Protein AF-A0A7C7RIM8-F1 (afdb_monomer)

Foldseek 3Di:
DFLLVVLVVQLVVCVVVVVVLLNVLSVVLNVQLVVVCVVVVHHDHNVVSLVSLLVLLVVLLVVLVVCVVVVNNVSSVSSVVSSVSSLVSHDPVSSVVSVVVSLVVVCVVVVPPDPVCVVVSVVSD

pLDDT: mean 81.57, std 18.75, range [36.62, 97.81]

Solvent-accessible surface area (backbone atoms only — not comparable to full-atom values): 6977 Å² total; per-residue (Å²): 134,56,62,69,55,52,54,56,50,47,38,55,50,25,58,76,70,63,37,62,67,60,31,52,49,44,52,51,50,56,48,52,53,49,51,51,24,61,74,69,73,42,87,74,52,59,71,56,47,47,53,52,48,53,52,54,40,51,57,30,51,56,46,19,52,54,24,48,78,63,76,34,51,75,58,17,54,50,29,54,59,47,36,58,57,53,44,75,74,43,57,68,72,58,39,50,53,48,50,52,48,51,53,50,49,54,42,66,76,63,67,66,87,49,85,79,49,56,69,53,57,69,69,77,105

Structure (mmCIF, N/CA/C/O backbone):
data_AF-A0A7C7RIM8-F1
#
_entry.id   AF-A0A7C7RIM8-F1
#
loop_
_atom_site.group_PDB
_atom_site.id
_atom_site.type_symbol
_atom_site.label_atom_id
_atom_site.label_alt_id
_atom_site.label_comp_id
_atom_site.label_asym_id
_atom_site.label_entity_id
_atom_site.label_seq_id
_atom_site.pdbx_PDB_ins_code
_atom_site.Cartn_x
_atom_site.Cartn_y
_atom_site.Cartn_z
_atom_site.occupancy
_atom_site.B_iso_or_equiv
_atom_site.auth_seq_id
_atom_site.auth_comp_id
_atom_site.auth_asym_id
_atom_site.auth_atom_id
_atom_site.pdbx_PDB_model_num
ATOM 1 N N . MET A 1 1 ? -19.764 -3.813 10.668 1.00 61.47 1 MET A N 1
ATOM 2 C CA . MET A 1 1 ? -18.297 -3.763 10.843 1.00 61.47 1 MET A CA 1
ATOM 3 C C . MET A 1 1 ? -17.800 -2.767 9.819 1.00 61.47 1 MET A C 1
ATOM 5 O O . MET A 1 1 ? -18.285 -2.852 8.699 1.00 61.47 1 MET A O 1
ATOM 9 N N . GLY A 1 2 ? -16.986 -1.792 10.223 1.00 89.94 2 GLY A N 1
ATOM 10 C CA . GLY A 1 2 ? -16.472 -0.766 9.304 1.00 89.94 2 GLY A CA 1
ATOM 11 C C . GLY A 1 2 ? -15.236 -1.250 8.547 1.00 89.94 2 GLY A C 1
ATOM 12 O O . GLY A 1 2 ? -14.636 -2.263 8.923 1.00 89.94 2 GLY A O 1
ATOM 13 N N . LEU A 1 3 ? -14.818 -0.507 7.526 1.00 93.62 3 LEU A N 1
ATOM 14 C CA . LEU A 1 3 ? -13.663 -0.854 6.690 1.00 93.62 3 LEU A CA 1
ATOM 15 C C . LEU A 1 3 ? -12.365 -0.966 7.513 1.00 93.62 3 LEU A C 1
ATOM 17 O O . LEU A 1 3 ? -11.536 -1.850 7.291 1.00 93.62 3 LEU A O 1
ATOM 21 N N . LEU A 1 4 ? -12.210 -0.123 8.539 1.00 94.00 4 LEU A N 1
ATOM 22 C CA . LEU A 1 4 ? -11.076 -0.197 9.468 1.00 94.00 4 LEU A CA 1
ATOM 23 C C . LEU A 1 4 ? -11.007 -1.532 10.228 1.00 94.00 4 LEU A C 1
ATOM 25 O O . LEU A 1 4 ? -9.917 -2.084 10.430 1.00 94.00 4 LEU A O 1
ATOM 29 N N . ASP A 1 5 ? -12.158 -2.044 10.667 1.00 94.88 5 ASP A N 1
ATOM 30 C CA . ASP A 1 5 ? -12.236 -3.309 11.399 1.00 94.88 5 ASP A CA 1
ATOM 31 C C . ASP A 1 5 ? -11.858 -4.478 10.489 1.00 94.88 5 ASP A C 1
ATOM 33 O O . ASP A 1 5 ? -11.140 -5.388 10.911 1.00 94.88 5 ASP A O 1
ATOM 37 N N . GLU A 1 6 ? -12.306 -4.432 9.233 1.00 95.50 6 GLU A N 1
ATOM 38 C CA . GLU A 1 6 ? -11.988 -5.425 8.210 1.00 95.50 6 GLU A CA 1
ATOM 39 C C . GLU A 1 6 ? -10.484 -5.479 7.925 1.00 95.50 6 GLU A C 1
ATOM 41 O O . GLU A 1 6 ? -9.873 -6.544 8.041 1.00 95.50 6 GLU A O 1
ATOM 46 N N . ILE A 1 7 ? -9.854 -4.330 7.664 1.00 96.25 7 ILE A N 1
ATOM 47 C CA . ILE A 1 7 ? -8.404 -4.233 7.436 1.00 96.25 7 ILE A CA 1
ATOM 48 C C . ILE A 1 7 ? -7.633 -4.748 8.661 1.00 96.25 7 ILE A C 1
ATOM 50 O O . ILE A 1 7 ? -6.673 -5.515 8.539 1.00 96.25 7 ILE A O 1
ATOM 54 N N . THR A 1 8 ? -8.070 -4.386 9.870 1.00 95.56 8 THR A N 1
ATOM 55 C CA . THR A 1 8 ? -7.429 -4.834 11.117 1.00 95.56 8 THR A CA 1
ATOM 56 C C . THR A 1 8 ? -7.569 -6.346 11.322 1.00 95.56 8 THR A C 1
ATOM 58 O O . THR A 1 8 ? -6.632 -7.009 11.787 1.00 95.56 8 THR A O 1
ATOM 61 N N . ALA A 1 9 ? -8.721 -6.922 10.975 1.00 97.06 9 ALA A N 1
ATOM 62 C CA . ALA A 1 9 ? -8.929 -8.365 10.992 1.00 97.06 9 ALA A CA 1
ATOM 63 C C . ALA A 1 9 ? -8.048 -9.066 9.945 1.00 97.06 9 ALA A C 1
ATOM 65 O O . ALA A 1 9 ? -7.412 -10.077 10.260 1.00 97.06 9 ALA A O 1
ATOM 66 N N . ALA A 1 10 ? -7.926 -8.492 8.748 1.00 96.75 10 ALA A N 1
ATOM 67 C CA . ALA A 1 10 ? -7.089 -9.012 7.677 1.00 96.75 10 ALA A CA 1
ATOM 68 C C . ALA A 1 10 ? -5.595 -9.017 8.036 1.00 96.75 10 ALA A C 1
ATOM 70 O O . ALA A 1 10 ? -4.899 -9.974 7.702 1.00 96.75 10 ALA A O 1
ATOM 71 N N . VAL A 1 11 ? -5.095 -8.027 8.791 1.00 97.38 11 VAL A N 1
ATOM 72 C CA . VAL A 1 11 ? -3.719 -8.058 9.330 1.00 97.38 11 VAL A CA 1
ATOM 73 C C . VAL A 1 11 ? -3.506 -9.308 10.186 1.00 97.38 11 VAL A C 1
ATOM 75 O O . VAL A 1 11 ? -2.505 -10.010 10.032 1.00 97.38 11 VAL A O 1
ATOM 78 N N . LYS A 1 12 ? -4.449 -9.616 11.087 1.00 97.12 12 LYS A N 1
ATOM 79 C CA . LYS A 1 12 ? -4.362 -10.796 11.965 1.00 97.12 12 LYS A CA 1
ATOM 80 C C . LYS A 1 12 ? -4.434 -12.096 11.163 1.00 97.12 12 LYS A C 1
ATOM 82 O O . LYS A 1 12 ? -3.701 -13.035 11.473 1.00 97.12 12 LYS A O 1
ATOM 87 N N . ASP A 1 13 ? -5.289 -12.150 10.147 1.00 97.62 13 ASP A N 1
ATOM 88 C CA . ASP A 1 13 ? -5.402 -13.288 9.233 1.00 97.62 13 ASP A CA 1
ATOM 89 C C . ASP A 1 13 ? -4.097 -13.522 8.454 1.00 97.62 13 ASP A C 1
ATOM 91 O O . ASP A 1 13 ? -3.522 -14.610 8.528 1.00 97.62 13 ASP A O 1
ATOM 95 N N . ALA A 1 14 ? -3.550 -12.478 7.824 1.00 96.06 14 ALA A N 1
ATOM 96 C CA . ALA A 1 14 ? -2.291 -12.537 7.081 1.00 96.06 14 ALA A CA 1
ATOM 97 C C . ALA A 1 14 ? -1.106 -12.951 7.975 1.00 96.06 14 ALA A C 1
ATOM 99 O O . ALA A 1 14 ? -0.232 -13.710 7.549 1.00 96.06 14 ALA A O 1
ATOM 100 N N . MET A 1 15 ? -1.094 -12.525 9.248 1.00 96.31 15 MET A N 1
ATOM 101 C CA . MET A 1 15 ? -0.118 -12.998 10.239 1.00 96.31 15 MET A CA 1
ATOM 102 C C . MET A 1 15 ? -0.230 -14.503 10.496 1.00 96.31 15 MET A C 1
ATOM 104 O O . MET A 1 15 ? 0.789 -15.194 10.507 1.00 96.31 15 MET A O 1
ATOM 108 N N . ARG A 1 16 ? -1.448 -15.022 10.697 1.00 97.00 16 ARG A N 1
ATOM 109 C CA . ARG A 1 16 ? -1.684 -16.455 10.955 1.00 97.00 16 ARG A CA 1
ATOM 110 C C . ARG A 1 16 ? -1.311 -17.314 9.750 1.00 97.00 16 ARG A C 1
ATOM 112 O O . ARG A 1 16 ? -0.688 -18.359 9.921 1.00 97.00 16 ARG A O 1
ATOM 119 N N . LYS A 1 17 ? -1.646 -16.846 8.547 1.00 96.38 17 LYS A N 1
ATOM 120 C CA . LYS A 1 17 ? -1.363 -17.524 7.274 1.00 96.38 17 LYS A CA 1
ATOM 121 C C . LYS A 1 17 ? 0.070 -17.333 6.772 1.00 96.38 17 LYS A C 1
ATOM 123 O O . LYS A 1 17 ? 0.468 -17.987 5.816 1.00 96.38 17 LYS A O 1
ATOM 128 N N . LYS A 1 18 ? 0.869 -16.486 7.435 1.00 95.12 18 LYS A N 1
ATOM 129 C CA . LYS A 1 18 ? 2.255 -16.149 7.055 1.00 95.12 18 LYS A CA 1
ATOM 130 C C . LYS A 1 18 ? 2.362 -15.550 5.642 1.00 95.12 18 LYS A C 1
ATOM 132 O O . LYS A 1 18 ? 3.379 -15.714 4.967 1.00 95.12 18 LYS A O 1
ATOM 137 N N . GLU A 1 19 ? 1.341 -14.810 5.219 1.00 94.94 19 GLU A N 1
ATOM 138 C CA . GLU A 1 19 ? 1.266 -14.136 3.918 1.00 94.94 19 GLU A CA 1
ATOM 139 C C . GLU A 1 19 ? 2.124 -12.865 3.944 1.00 94.94 19 GLU A C 1
ATOM 141 O O . GLU A 1 19 ? 1.624 -11.763 4.148 1.00 94.94 19 GLU A O 1
ATOM 146 N N . LYS A 1 20 ? 3.448 -13.015 3.804 1.00 94.25 20 LYS A N 1
ATOM 147 C CA . LYS A 1 20 ? 4.420 -11.930 4.036 1.00 94.25 20 LYS A CA 1
ATOM 148 C C . LYS A 1 20 ? 4.120 -10.648 3.254 1.00 94.25 20 LYS A C 1
ATOM 150 O O . LYS A 1 20 ? 4.166 -9.576 3.850 1.00 94.25 20 LYS A O 1
ATOM 155 N N . LEU A 1 21 ? 3.812 -10.767 1.959 1.00 92.81 21 LEU A N 1
ATOM 156 C CA . LEU A 1 21 ? 3.504 -9.624 1.095 1.00 92.81 21 LEU A CA 1
ATOM 157 C C . LEU A 1 21 ? 2.245 -8.901 1.587 1.00 92.81 21 LEU A C 1
ATOM 159 O O . LEU A 1 21 ? 2.319 -7.745 1.993 1.00 92.81 21 LEU A O 1
ATOM 163 N N . ARG A 1 22 ? 1.117 -9.621 1.657 1.00 95.31 22 ARG A N 1
ATOM 164 C CA . ARG A 1 22 ? -0.167 -9.087 2.132 1.00 95.31 22 ARG A CA 1
ATOM 165 C C . ARG A 1 22 ? -0.040 -8.467 3.523 1.00 95.31 22 ARG A C 1
ATOM 167 O O . ARG A 1 22 ? -0.525 -7.369 3.757 1.00 95.31 22 ARG A O 1
ATOM 174 N N . LEU A 1 23 ? 0.666 -9.126 4.440 1.00 97.62 23 LEU A N 1
ATOM 175 C CA . LEU A 1 23 ? 0.917 -8.606 5.782 1.00 97.62 23 LEU A CA 1
ATOM 176 C C . LEU A 1 23 ? 1.696 -7.284 5.760 1.00 97.62 23 LEU A C 1
ATOM 178 O O . LEU A 1 23 ? 1.377 -6.380 6.533 1.00 97.62 23 LEU A O 1
ATOM 182 N N . GLY A 1 24 ? 2.723 -7.179 4.914 1.00 97.50 24 GLY A N 1
ATOM 183 C CA . GLY A 1 24 ? 3.500 -5.953 4.741 1.00 97.50 24 GLY A CA 1
ATOM 184 C C . GLY A 1 24 ? 2.624 -4.798 4.264 1.00 97.50 24 GLY A C 1
ATOM 185 O O . GLY A 1 24 ? 2.583 -3.756 4.919 1.00 97.50 24 GLY A O 1
ATOM 186 N N . VAL A 1 25 ? 1.854 -5.028 3.197 1.00 97.19 25 VAL A N 1
ATOM 187 C CA . VAL A 1 25 ? 0.935 -4.036 2.620 1.00 97.19 25 VAL A CA 1
ATOM 188 C C . VAL A 1 25 ? -0.097 -3.576 3.642 1.00 97.19 25 VAL A C 1
ATOM 190 O O . VAL A 1 25 ? -0.253 -2.378 3.867 1.00 97.19 25 VAL A O 1
ATOM 193 N N . LEU A 1 26 ? -0.755 -4.511 4.333 1.00 97.81 26 LEU A N 1
ATOM 194 C CA . LEU A 1 26 ? -1.786 -4.173 5.314 1.00 97.81 26 LEU A CA 1
ATOM 195 C C . LEU A 1 26 ? -1.224 -3.397 6.509 1.00 97.81 26 LEU A C 1
ATOM 197 O O . LEU A 1 26 ? -1.871 -2.482 7.010 1.00 97.81 26 LEU A O 1
ATOM 201 N N . ARG A 1 27 ? -0.001 -3.707 6.957 1.00 97.75 27 ARG A N 1
ATOM 202 C CA . ARG A 1 27 ? 0.660 -2.935 8.021 1.00 97.75 27 ARG A CA 1
ATOM 203 C C . ARG A 1 27 ? 0.975 -1.512 7.578 1.00 97.75 27 ARG A C 1
ATOM 205 O O . ARG A 1 27 ? 0.734 -0.580 8.347 1.00 97.75 27 ARG A O 1
ATOM 212 N N . MET A 1 28 ? 1.455 -1.339 6.350 1.00 97.56 28 MET A N 1
ATOM 213 C CA . MET A 1 28 ? 1.667 -0.012 5.774 1.00 97.56 28 MET A CA 1
ATOM 214 C C . MET A 1 28 ? 0.349 0.759 5.671 1.00 97.56 28 MET A C 1
ATOM 216 O O . MET A 1 28 ? 0.278 1.888 6.145 1.00 97.56 28 MET A O 1
ATOM 220 N N . LEU A 1 29 ? -0.719 0.122 5.182 1.00 97.75 29 LEU A N 1
ATOM 221 C CA . LEU A 1 29 ? -2.047 0.730 5.096 1.00 97.75 29 LEU A CA 1
ATOM 222 C C . LEU A 1 29 ? -2.569 1.172 6.469 1.00 97.75 29 LEU A C 1
ATOM 224 O O . LEU A 1 29 ? -2.969 2.320 6.637 1.00 97.75 29 LEU A O 1
ATOM 228 N N . THR A 1 30 ? -2.497 0.311 7.489 1.00 97.12 30 THR A N 1
ATOM 229 C CA . THR A 1 30 ? -2.916 0.696 8.852 1.00 97.12 30 THR A CA 1
ATOM 230 C C . THR A 1 30 ? -2.090 1.844 9.431 1.00 97.12 30 THR A C 1
ATOM 232 O O . THR A 1 30 ? -2.617 2.654 10.194 1.00 97.12 30 THR A O 1
ATOM 235 N N . SER A 1 31 ? -0.810 1.937 9.062 1.00 97.69 31 SER A N 1
ATOM 236 C CA . SER A 1 31 ? 0.062 3.033 9.488 1.00 97.69 31 SER A CA 1
ATOM 237 C C . SER A 1 31 ? -0.348 4.341 8.819 1.00 97.69 31 SER A C 1
ATOM 239 O O . SER A 1 31 ? -0.447 5.360 9.494 1.00 97.69 31 SER A O 1
ATOM 241 N N . GLU A 1 32 ? -0.681 4.302 7.530 1.00 96.94 32 GLU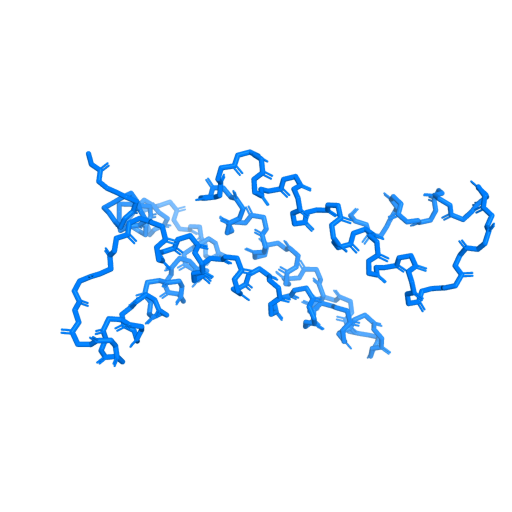 A N 1
ATOM 242 C CA . GLU A 1 32 ? -1.118 5.480 6.785 1.00 96.94 32 GLU A CA 1
ATOM 243 C C . GLU A 1 32 ? -2.489 5.990 7.247 1.00 96.94 32 GLU A C 1
ATOM 245 O O . GLU A 1 32 ? -2.675 7.188 7.456 1.00 96.94 32 GLU A O 1
ATOM 250 N N . ILE A 1 33 ? -3.427 5.079 7.521 1.00 96.12 33 ILE A N 1
ATOM 251 C CA . ILE A 1 33 ? -4.714 5.406 8.153 1.00 96.12 33 ILE A CA 1
ATOM 252 C C . ILE A 1 33 ? -4.482 6.080 9.512 1.00 96.12 33 ILE A C 1
ATOM 254 O O . ILE A 1 33 ? -5.115 7.086 9.833 1.00 96.12 33 ILE A O 1
ATOM 258 N N . LYS A 1 34 ? -3.558 5.551 10.325 1.00 95.50 34 LYS A N 1
ATOM 259 C CA . LYS A 1 34 ? -3.219 6.139 11.626 1.00 95.50 34 LYS A CA 1
ATOM 260 C C . LYS A 1 34 ? -2.604 7.533 11.479 1.00 95.50 34 LYS A C 1
ATOM 262 O O . LYS A 1 34 ? -2.981 8.423 12.237 1.00 95.50 34 LYS A O 1
ATOM 267 N N . ASN A 1 35 ? -1.693 7.732 10.528 1.00 95.44 35 ASN A N 1
ATOM 268 C CA . ASN A 1 35 ? -1.100 9.042 10.252 1.00 95.44 35 ASN A CA 1
ATOM 269 C C . ASN A 1 35 ? -2.189 10.054 9.889 1.00 95.44 35 ASN A C 1
ATOM 271 O O . ASN A 1 35 ? -2.275 11.116 10.499 1.00 95.44 35 ASN A O 1
ATOM 275 N N . ARG A 1 36 ? -3.103 9.668 8.996 1.00 93.62 36 ARG A N 1
ATOM 276 C CA . ARG A 1 36 ? -4.219 10.509 8.563 1.00 93.62 36 ARG A CA 1
ATOM 277 C C . ARG A 1 36 ? -5.187 10.867 9.701 1.00 93.62 36 ARG A C 1
ATOM 279 O O . ARG A 1 36 ? -5.646 12.003 9.770 1.00 93.62 36 ARG A O 1
ATOM 286 N N . ARG A 1 37 ? -5.442 9.947 10.641 1.00 93.12 37 ARG A N 1
ATOM 287 C CA . ARG A 1 37 ? -6.196 10.239 11.883 1.00 93.12 37 ARG A CA 1
ATOM 288 C C . ARG A 1 37 ? -5.509 11.294 12.745 1.00 93.12 37 ARG A C 1
ATOM 290 O O . ARG A 1 37 ? -6.171 12.173 13.288 1.00 93.12 37 ARG A O 1
ATOM 297 N N . ILE A 1 38 ? -4.187 11.195 12.889 1.00 94.62 38 ILE A N 1
ATOM 298 C CA . ILE A 1 38 ? -3.393 12.147 13.675 1.00 94.62 38 ILE A CA 1
ATOM 299 C C . ILE A 1 38 ? -3.420 13.529 13.015 1.00 94.62 38 ILE A C 1
ATOM 301 O O . ILE A 1 38 ? -3.641 14.518 13.709 1.00 94.62 38 ILE A O 1
ATOM 305 N N . GLU A 1 39 ? -3.246 13.591 11.694 1.00 92.38 39 GLU A N 1
ATOM 306 C CA . GLU A 1 39 ? -3.306 14.831 10.910 1.00 92.38 39 GLU A CA 1
ATOM 307 C C . GLU A 1 39 ? -4.664 15.530 11.029 1.00 92.38 39 GLU A C 1
ATOM 309 O O . GLU A 1 39 ? -4.718 16.732 11.277 1.00 92.38 39 GLU A O 1
ATOM 314 N N . ASN A 1 40 ? -5.758 14.776 10.894 1.00 89.69 40 ASN A N 1
ATOM 315 C CA . ASN A 1 40 ? -7.115 15.325 10.933 1.00 89.69 40 ASN A CA 1
ATOM 316 C C . ASN A 1 40 ? -7.653 15.514 12.364 1.00 89.69 40 ASN A C 1
ATOM 318 O O . ASN A 1 40 ? -8.726 16.085 12.545 1.00 89.69 40 ASN A O 1
ATOM 322 N N . GLN A 1 41 ? -6.928 15.025 13.376 1.00 91.81 41 GLN A N 1
ATOM 323 C CA . GLN A 1 41 ? -7.344 15.002 14.783 1.00 91.81 41 GLN A CA 1
ATOM 324 C C . GLN A 1 41 ? -8.732 14.371 15.005 1.00 91.81 41 GLN A C 1
ATOM 326 O O . GLN A 1 41 ? -9.461 14.746 15.926 1.00 91.81 41 GLN A O 1
ATOM 331 N N . CYS A 1 42 ? -9.108 13.400 14.170 1.00 87.88 42 CYS A N 1
ATOM 332 C CA . CYS A 1 42 ? -10.401 12.728 14.227 1.00 87.88 42 CYS A CA 1
ATOM 333 C C . CYS A 1 42 ? -10.300 11.246 13.835 1.00 87.88 42 CYS A C 1
ATOM 335 O O . CYS A 1 42 ? -9.301 10.779 13.282 1.00 87.88 42 CYS A O 1
ATOM 337 N N . GLU A 1 43 ? -11.358 10.493 14.143 1.00 89.75 43 GLU A N 1
ATOM 338 C CA . GLU A 1 43 ? -11.567 9.170 13.558 1.00 89.75 43 GLU A CA 1
ATOM 339 C C . GLU A 1 43 ? -11.932 9.310 12.082 1.00 89.75 43 GLU A C 1
ATOM 341 O O . GLU A 1 43 ? -12.726 10.181 11.723 1.00 89.75 43 GLU A O 1
ATOM 346 N N . LEU A 1 44 ? -11.381 8.430 11.247 1.00 90.69 44 LEU A N 1
ATOM 347 C CA . LEU A 1 44 ? -11.691 8.416 9.822 1.00 90.69 44 LEU A CA 1
ATOM 348 C C . LEU A 1 44 ? -12.941 7.597 9.561 1.00 90.69 44 LEU A C 1
ATOM 350 O O . LEU A 1 44 ? -13.106 6.501 10.102 1.00 90.69 44 LEU A O 1
ATOM 354 N N . LYS A 1 45 ? -13.790 8.125 8.686 1.00 92.75 45 LYS A N 1
ATOM 355 C CA . LYS A 1 45 ? -14.895 7.363 8.105 1.00 92.75 45 LYS A CA 1
ATOM 356 C C . LYS A 1 45 ? -14.385 6.443 7.000 1.00 92.75 45 LYS A C 1
ATOM 358 O O . LYS A 1 45 ? -13.282 6.628 6.482 1.00 92.75 45 LYS A O 1
ATOM 363 N N . ASP A 1 46 ? -15.211 5.481 6.607 1.00 92.44 46 ASP A N 1
ATOM 364 C CA . ASP A 1 46 ? -14.864 4.527 5.554 1.00 92.44 46 ASP A CA 1
ATOM 365 C C . ASP A 1 46 ? -14.508 5.245 4.240 1.00 92.44 46 ASP A C 1
ATOM 367 O O . ASP A 1 46 ? -13.540 4.867 3.587 1.00 92.44 46 ASP A O 1
ATOM 371 N N . GLU A 1 47 ? -15.175 6.353 3.899 1.00 89.94 47 GLU A N 1
ATOM 372 C CA . GLU A 1 47 ? -14.848 7.140 2.704 1.00 89.94 47 GLU A CA 1
ATOM 373 C C . GLU A 1 47 ? -13.438 7.748 2.756 1.00 89.94 47 GLU A C 1
ATOM 375 O O . GLU A 1 47 ? -12.742 7.810 1.743 1.00 89.94 47 GLU A O 1
ATOM 380 N N . GLU A 1 48 ? -12.985 8.183 3.931 1.00 91.25 48 GLU A N 1
ATOM 381 C CA . GLU A 1 48 ? -11.636 8.728 4.107 1.00 91.25 48 GLU A CA 1
ATOM 382 C C . GLU A 1 48 ? -10.576 7.622 4.076 1.00 91.25 48 GLU A C 1
ATOM 384 O O . GLU A 1 48 ? -9.466 7.837 3.588 1.00 91.25 48 GLU A O 1
ATOM 389 N N . ILE A 1 49 ? -10.915 6.421 4.552 1.00 94.31 49 ILE A N 1
ATOM 390 C CA . ILE A 1 49 ? -10.051 5.241 4.439 1.00 94.31 49 ILE A CA 1
ATOM 391 C C . ILE A 1 49 ? -9.915 4.828 2.970 1.00 94.31 49 ILE A C 1
ATOM 393 O O . ILE A 1 49 ? -8.799 4.568 2.521 1.00 94.31 49 ILE A O 1
ATOM 397 N N . LEU A 1 50 ? -11.006 4.843 2.198 1.00 92.25 50 LEU A N 1
ATOM 398 C CA . LEU A 1 50 ? -10.965 4.601 0.754 1.00 92.25 50 LEU A CA 1
ATOM 399 C C . LEU A 1 50 ? -10.045 5.599 0.043 1.00 92.25 50 LEU A C 1
ATOM 401 O O . LEU A 1 50 ? -9.213 5.186 -0.757 1.00 92.25 50 LEU A O 1
ATOM 405 N N . GLN A 1 51 ? -10.097 6.887 0.397 1.00 90.81 51 GLN A N 1
ATOM 406 C CA . GLN A 1 51 ? -9.167 7.886 -0.149 1.00 90.81 51 GLN A CA 1
ATOM 407 C C . GLN A 1 51 ? -7.700 7.575 0.177 1.00 90.81 51 GLN A C 1
ATOM 409 O O . GLN A 1 51 ? -6.822 7.781 -0.665 1.00 90.81 51 GLN A O 1
ATOM 414 N N . VAL A 1 52 ? -7.412 7.073 1.384 1.00 94.44 52 VAL A N 1
ATOM 415 C CA . VAL A 1 52 ? -6.060 6.627 1.750 1.00 94.44 52 VAL A CA 1
ATOM 416 C C . VAL A 1 52 ? -5.623 5.459 0.865 1.00 94.44 52 VAL A C 1
ATOM 418 O O . VAL A 1 52 ? -4.508 5.497 0.343 1.00 94.44 52 VAL A O 1
ATOM 421 N N . ILE A 1 53 ? -6.494 4.468 0.656 1.00 94.19 53 ILE A N 1
ATOM 422 C CA . ILE A 1 53 ? -6.217 3.303 -0.195 1.00 94.19 53 ILE A CA 1
ATOM 423 C C . ILE A 1 53 ? -5.967 3.745 -1.642 1.00 94.19 53 ILE A C 1
ATOM 425 O O . ILE A 1 53 ? -4.924 3.407 -2.195 1.00 94.19 53 ILE A O 1
ATOM 429 N N . THR A 1 54 ? -6.843 4.566 -2.229 1.00 87.94 54 THR A N 1
ATOM 430 C CA . THR A 1 54 ? -6.679 5.094 -3.596 1.00 87.94 54 THR A CA 1
ATOM 431 C C . THR A 1 54 ? -5.356 5.840 -3.758 1.00 87.94 54 THR A C 1
ATOM 433 O O . THR A 1 54 ? -4.619 5.613 -4.715 1.00 87.94 54 THR A O 1
ATOM 436 N N . ARG A 1 55 ? -4.988 6.690 -2.792 1.00 92.31 55 ARG A N 1
ATOM 437 C CA . ARG A 1 55 ? -3.693 7.385 -2.818 1.00 92.31 55 ARG A CA 1
ATOM 438 C C . ARG A 1 55 ? -2.519 6.404 -2.766 1.00 92.31 55 ARG A C 1
ATOM 440 O O . ARG A 1 55 ? -1.534 6.608 -3.470 1.00 92.31 55 ARG A O 1
ATOM 447 N N . MET A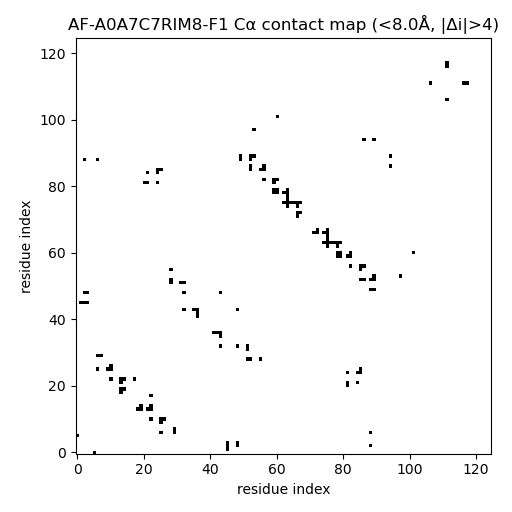 1 56 ? -2.606 5.361 -1.941 1.00 94.56 56 MET A N 1
ATOM 448 C CA . MET A 1 56 ? -1.564 4.338 -1.838 1.00 94.56 56 MET A CA 1
ATOM 449 C C . MET A 1 56 ? -1.432 3.490 -3.107 1.00 94.56 56 MET A C 1
ATOM 451 O O . MET A 1 56 ? -0.315 3.090 -3.425 1.00 94.56 56 MET A O 1
ATOM 455 N N . VAL A 1 57 ? -2.536 3.222 -3.812 1.00 90.75 57 VAL A N 1
ATOM 456 C CA . VAL A 1 57 ? -2.529 2.556 -5.124 1.00 90.75 57 VAL A CA 1
ATOM 457 C C . VAL A 1 57 ? -1.810 3.439 -6.137 1.00 90.75 57 VAL A C 1
ATOM 459 O O . VAL A 1 57 ? -0.835 3.000 -6.741 1.00 90.75 57 VAL A O 1
ATOM 462 N N . LYS A 1 58 ? -2.191 4.718 -6.238 1.00 87.81 58 LYS A N 1
ATOM 463 C CA . LYS A 1 58 ? -1.523 5.673 -7.129 1.00 87.81 58 LYS A CA 1
ATOM 464 C C . LYS A 1 58 ? -0.010 5.750 -6.890 1.00 87.81 58 LYS A C 1
ATOM 466 O O . LYS A 1 58 ? 0.764 5.578 -7.819 1.00 87.81 58 LYS A O 1
ATOM 471 N N . GLN A 1 59 ? 0.418 5.929 -5.638 1.00 91.06 59 GLN A N 1
ATOM 472 C CA . GLN A 1 59 ? 1.845 6.011 -5.286 1.00 91.06 59 GLN A CA 1
ATOM 473 C C . GLN A 1 59 ? 2.646 4.773 -5.715 1.00 91.06 59 GLN A C 1
ATOM 475 O O . GLN A 1 59 ? 3.814 4.888 -6.093 1.00 91.06 59 GLN A O 1
ATOM 480 N N . ARG A 1 60 ? 2.038 3.586 -5.636 1.00 93.19 60 ARG A N 1
ATOM 481 C CA . ARG A 1 60 ? 2.673 2.336 -6.068 1.00 93.19 60 ARG A CA 1
ATOM 482 C C . ARG A 1 60 ? 2.731 2.221 -7.578 1.00 93.19 60 ARG A C 1
ATOM 484 O O . ARG A 1 60 ? 3.743 1.759 -8.081 1.00 93.19 60 ARG A O 1
ATOM 491 N N . ASN A 1 61 ? 1.708 2.683 -8.291 1.00 86.50 61 ASN A N 1
ATOM 492 C CA . ASN A 1 61 ? 1.737 2.733 -9.751 1.00 86.50 61 ASN A CA 1
ATOM 493 C C . ASN A 1 61 ? 2.838 3.666 -10.252 1.00 86.50 61 ASN A C 1
ATOM 495 O O . ASN A 1 61 ? 3.676 3.237 -11.041 1.00 86.50 61 ASN A O 1
ATOM 499 N N . ASP A 1 62 ? 2.918 4.877 -9.692 1.00 87.88 62 ASP A N 1
ATOM 500 C CA . ASP A 1 62 ? 3.998 5.825 -9.982 1.00 87.88 62 ASP A CA 1
ATOM 501 C C . ASP A 1 62 ? 5.379 5.186 -9.711 1.00 87.88 62 ASP A C 1
ATOM 503 O O . ASP A 1 62 ? 6.330 5.361 -10.475 1.00 87.88 62 ASP A O 1
ATOM 507 N N . SER A 1 63 ? 5.502 4.410 -8.626 1.00 90.19 63 SER A N 1
ATOM 508 C CA . SER A 1 63 ? 6.745 3.711 -8.270 1.00 90.19 63 SER A CA 1
ATOM 509 C C . SER A 1 63 ? 7.062 2.558 -9.225 1.00 90.19 63 SER A C 1
ATOM 511 O O . SER A 1 63 ? 8.207 2.424 -9.656 1.00 90.19 63 SER A O 1
ATOM 513 N N . ALA A 1 64 ? 6.066 1.743 -9.582 1.00 88.38 64 ALA A N 1
ATOM 514 C CA . ALA A 1 64 ? 6.201 0.634 -10.520 1.00 88.38 64 ALA A CA 1
ATOM 515 C C . ALA A 1 64 ? 6.696 1.138 -11.876 1.00 88.38 64 ALA A C 1
ATOM 517 O O . ALA A 1 64 ? 7.646 0.595 -12.438 1.00 88.38 64 ALA A O 1
ATOM 518 N N . GLU A 1 65 ? 6.111 2.233 -12.351 1.00 86.50 65 GLU A N 1
ATOM 519 C CA . GLU A 1 65 ? 6.471 2.848 -13.617 1.00 86.50 65 GLU A CA 1
ATOM 520 C C . GLU A 1 65 ? 7.908 3.396 -13.597 1.00 86.50 65 GLU A C 1
ATOM 522 O O . GLU A 1 65 ? 8.702 3.128 -14.503 1.00 86.50 65 GLU A O 1
ATOM 527 N N . GLN A 1 66 ? 8.301 4.078 -12.515 1.00 89.25 66 GLN A N 1
ATOM 528 C CA . GLN A 1 66 ? 9.681 4.530 -12.313 1.00 89.25 66 GLN A CA 1
ATOM 529 C C . GLN A 1 66 ? 10.683 3.370 -12.227 1.00 89.25 66 GLN A C 1
ATOM 531 O O . GLN A 1 66 ? 11.823 3.500 -12.686 1.00 89.25 66 GLN A O 1
ATOM 536 N N . PHE A 1 67 ? 10.298 2.239 -11.632 1.00 89.94 67 PHE A N 1
ATOM 537 C CA . PHE A 1 67 ? 11.141 1.047 -11.582 1.00 89.94 67 PHE A CA 1
ATOM 538 C C . PHE A 1 67 ? 11.307 0.410 -12.960 1.00 89.94 67 PHE A C 1
ATOM 540 O O . PHE A 1 67 ? 12.445 0.116 -13.331 1.00 89.94 67 PHE A O 1
ATOM 547 N N . THR A 1 68 ? 10.231 0.282 -13.738 1.00 86.25 68 THR A N 1
ATOM 548 C CA . THR A 1 68 ? 10.283 -0.211 -15.121 1.00 86.25 68 THR A CA 1
ATOM 549 C C . THR A 1 68 ? 11.122 0.713 -16.011 1.00 86.25 68 THR A C 1
ATOM 551 O O . THR A 1 68 ? 12.021 0.236 -16.698 1.00 86.25 68 THR A O 1
ATOM 554 N N . LYS A 1 69 ? 10.939 2.042 -15.930 1.00 89.44 69 LYS A N 1
ATOM 555 C CA . LYS A 1 69 ? 11.780 3.031 -16.646 1.00 89.44 69 LYS A CA 1
ATOM 556 C C . LYS A 1 69 ? 13.266 2.938 -16.276 1.00 89.44 69 LYS A C 1
ATOM 558 O O . LYS A 1 69 ? 14.120 3.344 -17.057 1.00 89.44 69 LYS A O 1
ATOM 563 N N . GLY A 1 70 ? 13.573 2.449 -15.075 1.00 91.12 70 GLY A N 1
ATOM 564 C CA . GLY A 1 70 ? 14.932 2.277 -14.568 1.00 91.12 70 GLY A CA 1
ATOM 565 C C . GLY A 1 70 ? 1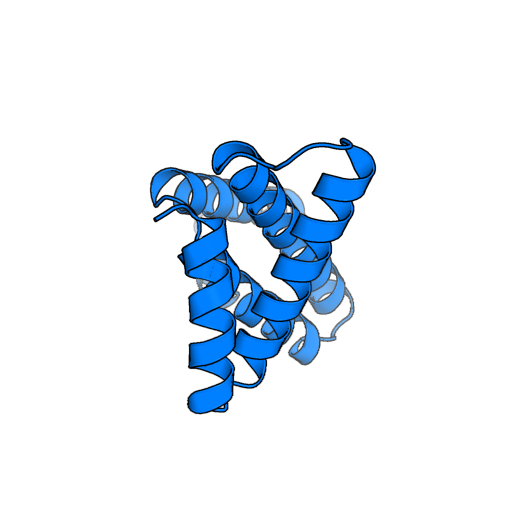5.508 0.869 -14.726 1.00 91.12 70 GLY A C 1
ATOM 566 O O . GLY A 1 70 ? 16.458 0.564 -14.009 1.00 91.12 70 GLY A O 1
ATOM 567 N N . ASP A 1 71 ? 14.923 0.009 -15.569 1.00 92.38 71 ASP A N 1
ATOM 568 C CA . ASP A 1 71 ? 15.330 -1.392 -15.779 1.00 92.38 71 ASP A CA 1
ATOM 569 C C . ASP A 1 71 ? 15.340 -2.249 -14.487 1.00 92.38 71 ASP A C 1
ATOM 571 O O . ASP A 1 71 ? 16.097 -3.213 -14.351 1.00 92.38 71 ASP A O 1
ATOM 575 N N . ARG A 1 72 ? 14.493 -1.909 -13.503 1.00 92.94 72 ARG A N 1
ATOM 576 C CA . ARG A 1 72 ? 14.360 -2.611 -12.209 1.00 92.94 72 ARG A CA 1
ATOM 577 C C . ARG A 1 72 ? 13.048 -3.391 -12.121 1.00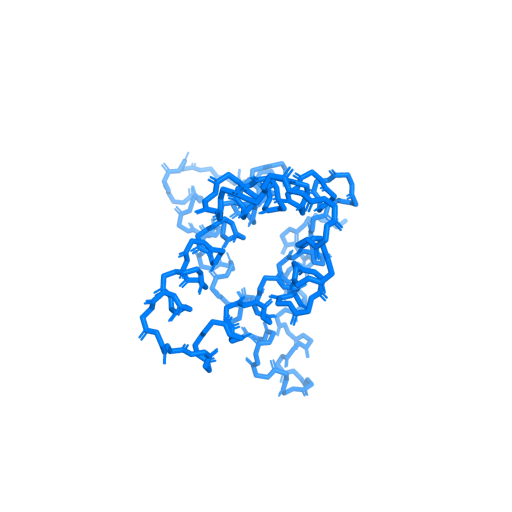 92.94 72 ARG A C 1
ATOM 579 O O . ARG A 1 72 ? 12.258 -3.186 -11.201 1.00 92.94 72 ARG A O 1
ATOM 586 N N . GLU A 1 73 ? 12.837 -4.311 -13.057 1.00 87.31 73 GLU A N 1
ATOM 587 C CA . GLU A 1 73 ? 11.555 -5.013 -13.230 1.00 87.31 73 GLU A CA 1
ATOM 588 C C . GLU A 1 73 ? 11.097 -5.802 -11.990 1.00 87.31 73 GLU A C 1
ATOM 590 O O . GLU A 1 73 ? 9.919 -5.795 -11.658 1.00 87.31 73 GLU A O 1
ATOM 595 N N . GLU A 1 74 ? 12.020 -6.406 -11.232 1.00 92.06 74 GLU A N 1
ATOM 596 C CA . GLU A 1 74 ? 11.691 -7.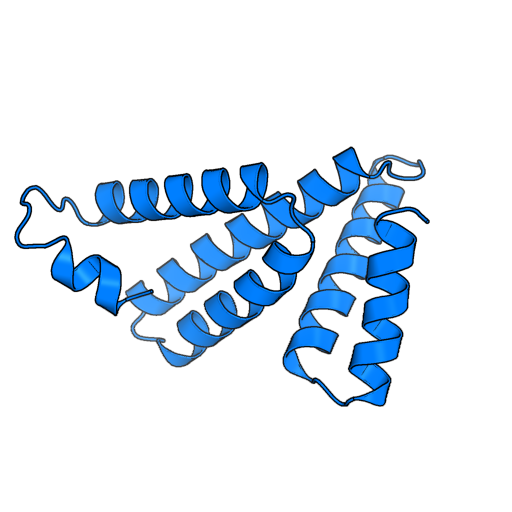103 -9.974 1.00 92.06 74 GLU A CA 1
ATOM 597 C C . GLU A 1 74 ? 10.987 -6.179 -8.962 1.00 92.06 74 GLU A C 1
ATOM 599 O O . GLU A 1 74 ? 10.068 -6.596 -8.255 1.00 92.06 74 GLU A O 1
ATOM 604 N N . LEU A 1 75 ? 11.407 -4.911 -8.894 1.00 89.00 75 LEU A N 1
ATOM 605 C CA . LEU A 1 75 ? 10.798 -3.930 -8.000 1.00 89.00 75 LEU A CA 1
ATOM 606 C C . LEU A 1 75 ? 9.438 -3.473 -8.532 1.00 89.00 75 LEU A C 1
ATOM 608 O O . LEU A 1 75 ? 8.515 -3.318 -7.740 1.00 89.00 75 LEU A O 1
ATOM 612 N N . ALA A 1 76 ? 9.294 -3.326 -9.850 1.00 84.38 76 ALA A N 1
ATOM 613 C CA . ALA A 1 76 ? 8.019 -2.984 -10.474 1.00 84.38 76 ALA A CA 1
ATOM 614 C C . ALA A 1 76 ? 6.958 -4.076 -10.247 1.00 84.38 76 ALA A C 1
ATOM 616 O O . ALA A 1 76 ? 5.840 -3.774 -9.832 1.00 84.38 76 ALA A O 1
ATOM 617 N N . GLU A 1 77 ? 7.331 -5.347 -10.417 1.00 86.38 77 GLU A N 1
ATOM 618 C CA . GLU A 1 77 ? 6.460 -6.494 -10.129 1.00 86.38 77 GLU A CA 1
ATOM 619 C C . GLU A 1 77 ? 6.036 -6.547 -8.663 1.00 86.38 77 GLU A C 1
ATOM 621 O O . GLU A 1 77 ? 4.889 -6.860 -8.337 1.00 86.38 77 GLU A O 1
ATOM 626 N N . LYS A 1 78 ? 6.952 -6.205 -7.753 1.00 90.88 78 LYS A N 1
ATOM 627 C CA . LYS A 1 78 ? 6.618 -6.122 -6.336 1.00 90.88 78 LYS A CA 1
ATOM 628 C C . LYS A 1 78 ? 5.560 -5.047 -6.082 1.00 90.88 78 LYS A C 1
ATOM 630 O O . LYS A 1 78 ? 4.591 -5.338 -5.386 1.00 90.88 78 LYS A O 1
ATOM 635 N N . GLU A 1 79 ? 5.712 -3.848 -6.644 1.00 92.50 79 GLU A N 1
ATOM 636 C CA . GLU A 1 79 ? 4.719 -2.774 -6.500 1.00 92.50 79 GLU A CA 1
ATOM 637 C C . GLU A 1 79 ? 3.351 -3.184 -7.071 1.00 92.50 79 GLU A C 1
ATOM 639 O O . GLU A 1 79 ? 2.334 -3.017 -6.393 1.00 92.50 79 GLU A O 1
ATOM 644 N N . ARG A 1 80 ? 3.319 -3.815 -8.255 1.00 87.44 80 ARG A N 1
ATOM 645 C CA . ARG A 1 80 ? 2.090 -4.370 -8.859 1.00 87.44 80 ARG A CA 1
ATOM 646 C C . ARG A 1 80 ? 1.416 -5.402 -7.958 1.00 87.44 80 ARG A C 1
ATOM 648 O O . ARG A 1 80 ? 0.211 -5.337 -7.723 1.00 87.44 80 ARG A O 1
ATOM 655 N N . ALA A 1 81 ? 2.187 -6.313 -7.371 1.00 88.31 81 ALA A N 1
ATOM 656 C CA . ALA A 1 81 ? 1.650 -7.298 -6.439 1.00 88.31 81 ALA A CA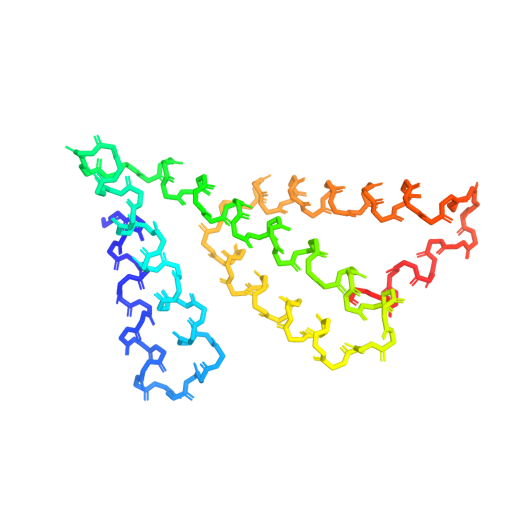 1
ATOM 657 C C . ALA A 1 81 ? 1.103 -6.654 -5.147 1.00 88.31 81 ALA A C 1
ATOM 659 O O . ALA A 1 81 ? 0.144 -7.160 -4.560 1.00 88.31 81 ALA A O 1
ATOM 660 N N . GLU A 1 82 ? 1.687 -5.542 -4.690 1.00 93.12 82 GLU A N 1
ATOM 661 C CA . GLU A 1 82 ? 1.157 -4.780 -3.557 1.00 93.12 82 GLU A CA 1
ATOM 662 C C . GLU A 1 82 ? -0.140 -4.027 -3.899 1.00 93.12 82 GLU A C 1
ATOM 664 O O . GLU A 1 82 ? -1.037 -3.966 -3.054 1.00 93.12 82 GLU A O 1
ATOM 669 N N . ILE A 1 83 ? -0.268 -3.502 -5.123 1.00 90.69 83 ILE A N 1
ATOM 670 C CA . ILE A 1 83 ? -1.491 -2.849 -5.624 1.00 90.69 83 ILE A CA 1
ATOM 671 C C . ILE A 1 83 ? -2.678 -3.807 -5.568 1.00 90.69 83 ILE A C 1
ATOM 673 O O . ILE A 1 83 ? -3.696 -3.462 -4.970 1.00 90.69 83 ILE A O 1
ATOM 677 N N . LEU A 1 84 ? -2.513 -5.039 -6.062 1.00 89.75 84 LEU A N 1
ATOM 678 C CA . LEU A 1 84 ? -3.578 -6.048 -6.048 1.00 89.75 84 LEU A CA 1
ATOM 679 C C . LEU A 1 84 ? -4.121 -6.306 -4.637 1.00 89.75 84 LEU A C 1
ATOM 681 O O . LEU A 1 84 ? -5.311 -6.546 -4.457 1.00 89.75 84 LEU A O 1
ATOM 685 N N . VAL A 1 85 ? -3.267 -6.237 -3.608 1.00 94.50 85 VAL A N 1
ATOM 686 C CA . VAL A 1 85 ? -3.710 -6.372 -2.213 1.00 94.50 85 VAL A CA 1
ATOM 687 C C . VAL A 1 85 ? -4.562 -5.178 -1.779 1.00 94.50 85 VAL A C 1
ATOM 689 O O . VAL A 1 85 ? -5.556 -5.374 -1.082 1.00 94.50 85 VAL A O 1
ATOM 692 N N . LEU A 1 86 ? -4.187 -3.954 -2.152 1.00 93.62 86 LEU A N 1
ATOM 693 C CA . LEU A 1 86 ? -4.933 -2.741 -1.802 1.00 93.62 86 LEU A CA 1
ATOM 694 C C . LEU A 1 86 ? -6.293 -2.684 -2.504 1.00 93.62 86 LEU A C 1
ATOM 696 O O . LEU A 1 86 ? -7.286 -2.336 -1.867 1.00 93.62 86 LEU A O 1
ATOM 700 N N . GLU A 1 87 ? -6.347 -3.083 -3.773 1.00 90.69 87 GLU A N 1
ATOM 701 C CA . GLU A 1 87 ? -7.572 -3.093 -4.578 1.00 90.69 87 GLU A CA 1
ATOM 702 C C . GLU A 1 87 ? -8.649 -4.020 -4.009 1.00 90.69 87 GLU A C 1
ATOM 704 O O . GLU A 1 87 ? -9.830 -3.718 -4.143 1.00 90.69 87 GLU A O 1
ATOM 709 N N . THR A 1 88 ? -8.278 -5.073 -3.266 1.00 92.12 88 THR A N 1
ATOM 710 C CA . THR A 1 88 ? -9.267 -5.927 -2.575 1.00 92.12 88 THR A CA 1
ATOM 711 C C . THR A 1 88 ? -10.136 -5.191 -1.547 1.00 92.12 88 THR A C 1
ATOM 713 O O . THR A 1 88 ? -11.162 -5.728 -1.139 1.00 92.12 88 THR A O 1
ATOM 716 N N . TYR A 1 89 ? -9.744 -3.982 -1.132 1.00 92.81 89 TYR A N 1
ATOM 717 C CA . TYR A 1 89 ? -10.489 -3.134 -0.193 1.00 92.81 89 TYR A CA 1
ATOM 718 C C . TYR A 1 89 ? -11.140 -1.921 -0.869 1.00 92.81 89 TYR A C 1
ATOM 720 O O . TYR A 1 89 ? -11.721 -1.079 -0.182 1.00 92.81 89 TYR A O 1
ATOM 728 N N . LEU A 1 90 ? -11.034 -1.803 -2.196 1.00 88.12 90 LEU A N 1
ATOM 729 C CA . LEU A 1 90 ? -11.759 -0.803 -2.967 1.00 88.12 90 LEU A CA 1
ATOM 730 C C . LEU A 1 90 ? -13.085 -1.394 -3.475 1.00 88.12 90 LEU A C 1
ATOM 732 O O . LEU A 1 90 ? -13.133 -2.551 -3.890 1.00 88.12 90 LEU A O 1
ATOM 736 N N . PRO A 1 91 ? -14.174 -0.607 -3.488 1.00 84.62 91 PRO A N 1
ATOM 737 C CA . PRO A 1 91 ? -15.370 -0.935 -4.248 1.00 84.62 91 PRO A CA 1
ATOM 738 C C . PRO A 1 91 ? -15.026 -1.204 -5.713 1.00 84.62 91 PRO A C 1
ATOM 740 O O . PRO A 1 91 ? -14.188 -0.508 -6.280 1.00 84.62 91 PRO A O 1
ATOM 743 N N . GLU A 1 92 ? -15.735 -2.139 -6.343 1.00 75.56 92 GLU A N 1
ATOM 744 C CA . GLU A 1 92 ? -15.514 -2.544 -7.740 1.00 75.56 92 GLU A CA 1
ATOM 745 C C . GLU A 1 92 ? -15.479 -1.344 -8.705 1.00 75.56 92 GLU A C 1
ATOM 747 O O . GLU A 1 92 ? -14.562 -1.230 -9.507 1.00 75.56 92 GLU A O 1
ATOM 752 N N . ALA A 1 93 ? -16.376 -0.367 -8.530 1.00 68.25 93 ALA A N 1
ATOM 753 C CA . ALA A 1 93 ? -16.396 0.859 -9.336 1.00 68.25 93 ALA A CA 1
ATOM 754 C C . ALA A 1 93 ? -15.161 1.765 -9.134 1.00 68.25 93 ALA A C 1
ATOM 756 O O . ALA A 1 93 ? -14.765 2.484 -10.046 1.00 68.25 93 ALA A O 1
ATOM 757 N N . LEU A 1 94 ? -14.563 1.769 -7.936 1.00 66.81 94 LEU A N 1
ATOM 758 C CA . LEU A 1 94 ? -13.336 2.524 -7.660 1.00 66.81 94 LEU A CA 1
ATOM 759 C C . LEU A 1 94 ? -12.094 1.772 -8.143 1.00 66.81 94 LEU A C 1
ATOM 761 O O . LEU A 1 94 ? -11.153 2.412 -8.601 1.00 66.81 94 LEU A O 1
ATOM 765 N N . ALA A 1 95 ? -12.102 0.441 -8.069 1.00 65.88 95 ALA A N 1
ATOM 766 C CA . ALA A 1 95 ? -11.054 -0.395 -8.641 1.00 65.88 95 ALA A CA 1
ATOM 767 C C . ALA A 1 95 ? -11.030 -0.278 -10.175 1.00 65.88 95 ALA A C 1
ATOM 769 O O . ALA A 1 95 ? -9.970 -0.069 -10.753 1.00 65.88 95 ALA A O 1
ATOM 770 N N . GLU A 1 96 ? -12.195 -0.319 -10.828 1.00 62.75 96 GLU A N 1
ATOM 771 C CA . GLU A 1 96 ? -12.318 -0.156 -12.281 1.00 62.75 96 GLU A CA 1
ATOM 772 C C . GLU A 1 96 ? -11.906 1.251 -12.732 1.00 62.75 96 GLU A C 1
ATOM 774 O O . GLU A 1 96 ? -11.119 1.382 -13.662 1.00 62.75 96 GLU A O 1
ATOM 779 N N . ALA A 1 97 ? -12.344 2.304 -12.033 1.00 65.38 97 ALA A N 1
ATOM 780 C CA . ALA A 1 97 ? -11.945 3.675 -12.355 1.00 65.38 97 ALA A CA 1
ATOM 781 C C . ALA A 1 97 ? -10.436 3.919 -12.181 1.00 65.38 97 ALA A C 1
ATOM 783 O O . ALA A 1 97 ? -9.835 4.666 -12.954 1.00 65.38 97 ALA A O 1
ATOM 784 N N . GLU A 1 98 ? -9.809 3.309 -11.172 1.00 62.72 98 GLU A N 1
ATOM 785 C CA . GLU A 1 98 ? -8.360 3.396 -10.992 1.00 62.72 98 GLU A CA 1
ATOM 786 C C . GLU A 1 98 ? -7.638 2.599 -12.082 1.00 62.72 98 GLU A C 1
ATOM 788 O O . GLU A 1 98 ? -6.732 3.139 -12.708 1.00 62.72 98 GLU A O 1
ATOM 793 N N . LEU A 1 99 ? -8.091 1.382 -12.398 1.00 61.19 99 LEU A N 1
ATOM 794 C CA . LEU A 1 99 ? -7.553 0.577 -13.495 1.00 61.19 99 LEU A CA 1
ATOM 795 C C . LEU A 1 99 ? -7.655 1.307 -14.841 1.00 61.19 99 LEU A C 1
ATOM 797 O O . LEU A 1 99 ? -6.679 1.367 -15.586 1.00 61.19 99 LEU A O 1
ATOM 801 N N . GLU A 1 100 ? -8.803 1.911 -15.148 1.00 61.50 100 GLU A N 1
ATOM 802 C CA . GLU A 1 100 ? -8.990 2.734 -16.344 1.00 61.50 100 GLU A CA 1
ATOM 803 C C . GLU A 1 100 ? -8.045 3.935 -16.357 1.00 61.50 100 GLU A C 1
ATOM 805 O O . GLU A 1 100 ? -7.449 4.227 -17.396 1.00 61.50 100 GLU A O 1
ATOM 810 N N . ARG A 1 101 ? -7.862 4.615 -15.217 1.00 63.84 101 ARG A N 1
ATOM 811 C CA . ARG A 1 101 ? -6.929 5.744 -15.127 1.00 63.84 101 ARG A CA 1
ATOM 812 C C . ARG A 1 101 ? -5.491 5.297 -15.366 1.00 63.84 101 ARG A C 1
ATOM 814 O O . ARG A 1 101 ? -4.782 5.965 -16.108 1.00 63.84 101 ARG A O 1
ATOM 821 N N . LEU A 1 102 ? -5.088 4.159 -14.811 1.00 57.97 102 LEU A N 1
ATOM 822 C CA . LEU A 1 102 ? -3.755 3.588 -15.001 1.00 57.97 102 LEU A CA 1
ATOM 823 C C . LEU A 1 102 ? -3.512 3.163 -16.446 1.00 57.97 102 LEU A C 1
ATOM 825 O O . LEU A 1 102 ? -2.450 3.432 -17.001 1.00 57.97 102 LEU A O 1
ATOM 829 N N . VAL A 1 103 ? -4.512 2.561 -17.091 1.00 57.12 103 VAL A N 1
ATOM 830 C CA . VAL A 1 103 ? -4.452 2.229 -18.519 1.00 57.12 103 VAL A CA 1
ATOM 831 C C . VAL A 1 103 ? -4.338 3.502 -19.363 1.00 57.12 103 VAL A C 1
ATOM 833 O O . VAL A 1 103 ? -3.545 3.543 -20.301 1.00 57.12 103 VAL A O 1
ATOM 836 N N . GLN A 1 104 ? -5.083 4.560 -19.036 1.00 58.09 104 GLN A N 1
ATOM 837 C CA . GLN A 1 104 ? -5.001 5.839 -19.748 1.00 58.09 104 GLN A CA 1
ATOM 838 C C . GLN A 1 104 ? -3.667 6.563 -19.527 1.00 58.09 104 GLN A C 1
ATOM 840 O O . GLN A 1 104 ? -3.116 7.092 -20.491 1.00 58.09 104 GLN A O 1
ATOM 845 N N . GLU A 1 105 ? -3.133 6.564 -18.304 1.00 55.06 105 GLU A N 1
ATOM 846 C CA . GLU A 1 105 ? -1.813 7.120 -17.976 1.00 55.06 105 GLU A CA 1
ATOM 847 C C . GLU A 1 105 ? -0.714 6.353 -18.736 1.00 55.06 105 GLU A C 1
ATOM 849 O O . GLU A 1 105 ? 0.062 6.970 -19.465 1.00 55.06 105 GLU A O 1
ATOM 854 N N . ALA A 1 106 ? -0.756 5.016 -18.741 1.00 51.62 106 ALA A N 1
ATOM 855 C CA . ALA A 1 106 ? 0.171 4.189 -19.515 1.00 51.62 106 ALA A CA 1
ATOM 856 C C . ALA A 1 106 ? 0.083 4.435 -21.037 1.00 51.62 106 ALA A C 1
ATOM 858 O O . ALA A 1 106 ? 1.102 4.451 -21.733 1.00 51.62 106 ALA A O 1
ATOM 859 N N . ILE A 1 107 ? -1.117 4.654 -21.588 1.00 53.19 107 ILE A N 1
ATOM 860 C CA . ILE A 1 107 ? -1.305 5.006 -23.009 1.00 53.19 107 ILE A CA 1
ATOM 861 C C . ILE A 1 107 ? -0.747 6.406 -23.308 1.00 53.19 107 ILE A C 1
ATOM 863 O O . ILE A 1 107 ? -0.094 6.603 -24.337 1.00 53.19 107 ILE A O 1
ATOM 867 N N . ALA A 1 108 ? -0.980 7.373 -22.417 1.00 54.88 108 ALA A N 1
ATOM 868 C CA . ALA A 1 108 ? -0.507 8.746 -22.571 1.00 54.88 108 ALA A CA 1
ATOM 869 C C . ALA A 1 108 ? 1.026 8.845 -22.496 1.00 54.88 108 ALA A C 1
ATOM 871 O O . ALA A 1 108 ? 1.629 9.605 -23.254 1.00 54.88 108 ALA A O 1
ATOM 872 N N . GLU A 1 109 ? 1.663 8.047 -21.638 1.00 44.47 109 GLU A N 1
ATOM 873 C CA . GLU A 1 109 ? 3.119 8.031 -21.468 1.00 44.47 109 GLU A CA 1
ATOM 874 C C . GLU A 1 109 ? 3.851 7.248 -22.568 1.00 44.47 109 GLU A C 1
ATOM 876 O O . GLU A 1 109 ? 4.998 7.564 -22.888 1.00 44.47 109 GLU A O 1
ATOM 881 N N . THR A 1 110 ? 3.192 6.276 -23.207 1.00 50.59 110 THR A N 1
ATOM 882 C CA . THR A 1 110 ? 3.790 5.470 -24.290 1.00 50.59 110 THR A CA 1
ATOM 883 C C . THR A 1 110 ? 3.594 6.042 -25.698 1.00 50.59 110 THR A C 1
ATOM 885 O O . THR A 1 110 ? 4.196 5.519 -26.636 1.00 50.59 110 THR A O 1
ATOM 888 N N . GLN A 1 111 ? 2.780 7.095 -25.876 1.00 46.41 111 GLN A N 1
ATOM 889 C CA . GLN A 1 111 ? 2.371 7.622 -27.195 1.00 46.41 111 GLN A CA 1
ATOM 890 C C . GLN A 1 111 ? 1.887 6.515 -28.158 1.00 46.41 111 GLN A C 1
ATOM 892 O O . GLN A 1 111 ? 2.163 6.535 -29.359 1.00 46.41 111 GLN A O 1
ATOM 897 N N . ALA A 1 112 ? 1.186 5.504 -27.639 1.00 44.97 112 ALA A N 1
ATOM 898 C CA . ALA A 1 112 ? 0.736 4.368 -28.436 1.00 44.97 112 ALA A CA 1
ATOM 899 C C . ALA A 1 112 ? -0.444 4.766 -29.351 1.00 44.97 112 ALA A C 1
ATOM 901 O O . ALA A 1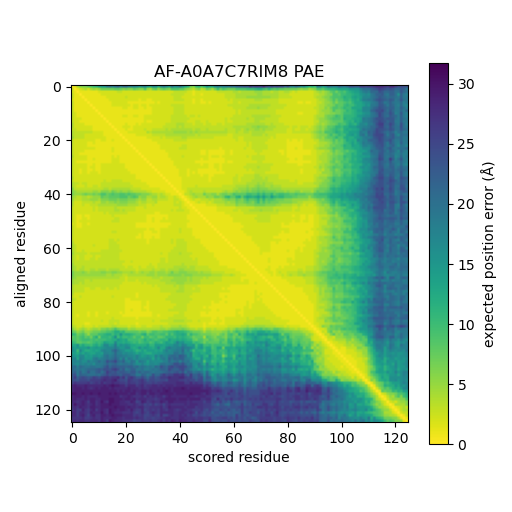 112 ? -1.603 4.748 -28.945 1.00 44.97 112 ALA A O 1
ATOM 902 N N . GLU A 1 113 ? -0.158 5.126 -30.606 1.00 41.22 113 GLU A N 1
ATOM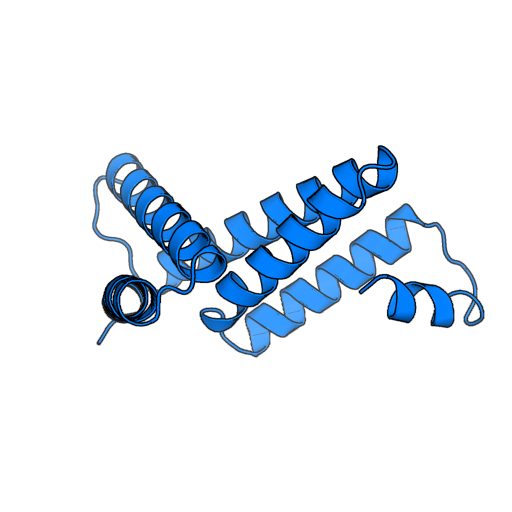 903 C CA . GLU A 1 113 ? -1.159 5.644 -31.557 1.00 41.22 113 GLU A CA 1
ATOM 904 C C . GLU A 1 113 ? -1.961 4.563 -32.312 1.00 41.22 113 GLU A C 1
ATOM 906 O O . GLU A 1 113 ? -2.916 4.887 -33.022 1.00 41.22 113 GLU A O 1
ATOM 911 N N . SER A 1 114 ? -1.624 3.270 -32.202 1.00 44.94 114 SER A N 1
ATOM 912 C CA . SER A 1 114 ? -2.259 2.238 -33.035 1.00 44.94 114 SER A CA 1
ATOM 913 C C . SER A 1 114 ? -2.743 1.002 -32.273 1.00 44.94 114 SER A C 1
ATOM 915 O O . SER A 1 114 ? -2.104 0.503 -31.350 1.00 44.94 114 SER A O 1
ATOM 917 N N . LYS A 1 115 ? -3.851 0.412 -32.753 1.00 48.97 115 LYS A N 1
ATOM 918 C CA . LYS A 1 115 ? -4.434 -0.860 -32.263 1.00 48.97 115 LYS A CA 1
ATOM 919 C C . LYS A 1 115 ? -3.446 -2.040 -32.235 1.00 48.97 115 LYS A C 1
ATOM 921 O O . LYS A 1 115 ? -3.750 -3.064 -31.632 1.00 48.97 115 LYS A O 1
ATOM 926 N N . LYS A 1 116 ? -2.286 -1.921 -32.890 1.00 43.69 116 LYS A N 1
ATOM 927 C CA . LYS A 1 116 ? -1.228 -2.938 -32.915 1.00 43.69 116 LYS A CA 1
ATOM 928 C C . LYS A 1 116 ? -0.408 -2.965 -31.617 1.00 43.69 116 LYS A C 1
ATOM 930 O O . LYS A 1 116 ? 0.161 -4.004 -31.292 1.00 43.69 116 LYS A O 1
ATOM 935 N N . ASP A 1 117 ? -0.410 -1.868 -30.861 1.00 46.88 117 ASP A N 1
ATOM 936 C CA . ASP A 1 117 ? 0.349 -1.704 -29.615 1.00 46.88 117 ASP A CA 1
ATOM 937 C C . ASP A 1 117 ? -0.462 -2.097 -28.369 1.00 46.88 117 ASP A C 1
ATOM 939 O O . ASP A 1 117 ? 0.106 -2.442 -27.334 1.00 46.88 117 ASP A O 1
ATOM 943 N N . MET A 1 118 ? -1.788 -2.204 -28.507 1.00 43.72 118 MET A N 1
ATOM 944 C CA . MET A 1 118 ? -2.700 -2.686 -27.459 1.00 43.72 118 MET A CA 1
ATOM 945 C C . MET A 1 118 ? -2.351 -4.106 -26.969 1.00 43.72 118 MET A C 1
ATOM 947 O O . MET A 1 118 ? -2.536 -4.438 -25.801 1.00 43.72 118 MET A O 1
ATOM 951 N N . GLY A 1 119 ? -1.780 -4.943 -27.846 1.00 46.97 119 GLY A N 1
ATOM 952 C CA . GLY A 1 119 ? -1.318 -6.292 -27.498 1.00 46.97 119 GLY A CA 1
ATOM 953 C C . GLY A 1 119 ? -0.032 -6.330 -26.663 1.00 46.97 119 GLY A C 1
ATOM 954 O O . GLY A 1 119 ? 0.278 -7.368 -26.084 1.00 46.97 119 GLY A O 1
ATOM 955 N N . LYS A 1 120 ? 0.720 -5.222 -26.590 1.00 45.72 120 LYS A N 1
ATOM 956 C CA . LYS A 1 120 ? 1.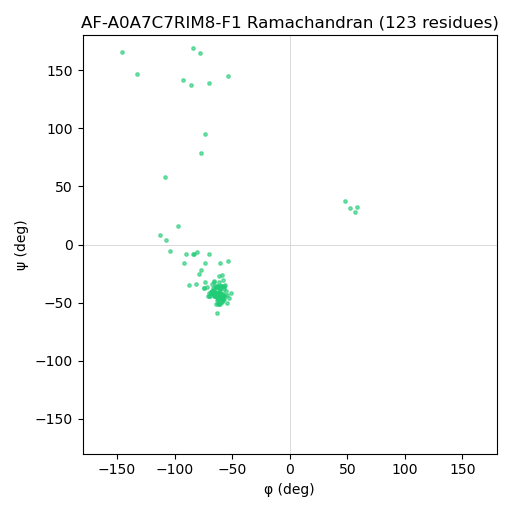867 -5.078 -25.679 1.00 45.72 120 LYS A CA 1
ATOM 957 C C . LYS A 1 120 ? 1.440 -4.555 -24.312 1.00 45.72 120 LYS A C 1
ATOM 959 O O . LYS A 1 120 ? 1.984 -5.020 -23.320 1.00 45.72 120 LYS A O 1
ATOM 964 N N . VAL A 1 121 ? 0.439 -3.674 -24.265 1.00 46.41 121 VAL A N 1
ATOM 965 C CA . VAL A 1 121 ? -0.116 -3.139 -23.010 1.00 46.41 121 VAL A CA 1
ATOM 966 C C . VAL A 1 121 ? -0.693 -4.267 -22.146 1.00 46.41 121 VAL A C 1
ATOM 968 O O . VAL A 1 121 ? -0.369 -4.352 -20.973 1.00 46.41 121 VAL A O 1
ATOM 971 N N . MET A 1 122 ? -1.410 -5.231 -22.736 1.00 45.06 122 MET A N 1
ATOM 972 C CA . MET A 1 122 ? -1.907 -6.414 -22.005 1.00 45.06 122 MET A CA 1
ATOM 973 C C . MET A 1 122 ? -0.831 -7.425 -21.572 1.00 45.06 122 MET A C 1
ATOM 975 O O . MET A 1 122 ? -1.153 -8.386 -20.884 1.00 45.06 122 MET A O 1
ATOM 979 N N . LYS A 1 123 ? 0.425 -7.272 -22.008 1.00 39.84 123 LYS A N 1
ATOM 980 C CA . LYS A 1 123 ? 1.523 -8.187 -21.650 1.00 39.84 123 LYS A CA 1
ATOM 981 C C . LYS A 1 123 ? 2.466 -7.606 -20.591 1.00 39.84 123 LYS A C 1
ATOM 983 O O . LYS A 1 123 ? 3.394 -8.299 -20.186 1.00 39.84 123 LYS A O 1
ATOM 988 N N . ALA A 1 124 ? 2.249 -6.346 -20.216 1.00 37.41 124 ALA A N 1
ATOM 989 C CA . ALA A 1 124 ? 2.985 -5.612 -19.190 1.00 37.41 124 ALA A CA 1
ATOM 990 C C . ALA A 1 124 ? 2.112 -5.288 -17.959 1.00 37.41 124 ALA A C 1
ATOM 992 O O . ALA A 1 124 ? 2.544 -4.538 -17.086 1.00 37.41 124 ALA A O 1
ATOM 993 N N . VAL A 1 125 ? 0.899 -5.853 -17.908 1.00 36.62 125 VAL A N 1
ATOM 994 C CA . VAL A 1 125 ? 0.049 -5.939 -16.713 1.00 36.62 125 VAL A CA 1
ATOM 995 C C . VAL A 1 125 ? 0.105 -7.366 -16.193 1.00 36.62 125 VAL A C 1
ATOM 997 O O . VAL A 1 125 ? 0.020 -8.288 -17.041 1.00 36.62 125 VAL A O 1
#

Radius of gyration: 16.17 Å; Cα contacts (8 Å, |Δi|>4): 82; chains: 1; bounding box: 34×33×48 Å

Nearest PDB structures (foldseek):
  8xjg-assembly1_A  TM=7.416E-01  e=2.559E-07  Vibrio parahaemolyticus
  8xje-assembly1_A  TM=7.429E-01  e=8.364E-07  Campylobacter jejuni
  8xje-assembly3_C  TM=7.664E-01  e=6.827E-06  Campylobacter jejuni
  8xje-assembly4_D  TM=7.388E-01  e=6.827E-06  Campylobacter jejuni
  8e0m-assembly3_H  TM=4.453E-01  e=2.504E+00  synthetic construct

Sequence (125 aa):
MGLLDEITAAVKDAMRKKEKLRLGVLRMLTSEIKNRRIENQCELKDEEILQVITRMVKQRNDSAEQFTKGDREELAEKERAEILVLETYLPEALAEAELERLVQEAIAETQAESKKDMGKVMKAV

Mean predicted aligned error: 8.98 Å

Secondary structure (DSSP, 8-state):
--HHHHHHHHHHHHHHHT-HHHHHHHHHHHHHHHHHHHHHTSPPPHHHHHHHHHHHHHHHHHHHHHHHHTT-HHHHHHHHHHHHHHHTTS-HHHHHHHHHHHHHHHHHHHT--STTTHHHHTT--